Protein AF-A0A1B0AF07-F1 (afdb_monomer)

Mean predicted aligned error: 7.79 Å

Foldseek 3Di:
DEAFDPPDQAPDWDFDPPDPDPDTDTAHPPHNVVHHQPPDVDPPRGDLFDFADKDWDADPVCRQQIWIWTQGQSVLWIKIARSNVRDIDIDHDPQQWDDQVPQWDDDPNDIDGDGTGDDDDDDDDDDDD

Nearest PDB structures (foldseek):
  7asd-assembly1_AA  TM=5.692E-01  e=3.866E-05  Apis mellifera
  3q6k-assembly1_A  TM=8.266E-01  e=4.910E-03  Lutzomyia longipalpis
  5yyl-assembly1_A-2  TM=5.694E-01  e=2.653E-04  Apis mellifera
  4gn9-assembly1_A  TM=5.217E-01  e=1.055E+00  Mus musculus
  4gnc-assembly1_A  TM=5.410E-01  e=4.537E+00  Homo sapiens

Organism: Glossina pallidipes (NCBI:txid7398)

Solvent-accessible surface area (backbone atoms only — not comparable to full-atom values): 7849 Å² total; per-residue (Å²): 88,45,18,39,45,84,95,53,82,49,68,42,66,47,68,61,85,86,54,88,55,100,73,58,70,73,42,45,46,98,28,68,78,41,17,48,71,76,79,63,100,49,98,70,78,59,45,53,48,35,78,79,28,76,48,78,50,68,38,92,92,41,68,53,64,23,37,37,43,34,27,19,17,55,66,21,30,37,37,41,34,34,58,66,74,73,43,74,50,77,50,78,52,78,88,22,48,54,54,87,92,72,22,77,44,75,61,96,86,47,75,48,78,53,80,57,20,39,65,79,80,85,82,80,84,81,80,83,128

Secondary structure (DSSP, 8-state):
---SSTT-S-SSEEE-TT---SSPPEEESS-TGGGS----SSS----S--EEEEEEEEETTEEEEEEEEEEETTTTEEEEEETTTTEEEEEE-GGGSPPGGG-EEEETTEEEE----S----PPP----

Sequence (129 aa):
MVRWKSGVAASLNYLDLDSEDQSPKVTPYPGWEANTILLMPTDDTESLLKYNSTIVDSNRSEYDKTYAYLADSGTYTFIVYSFHDNRSYRIARHYFHFDPLQGDFNVGGVNFQWTDGIFGMTTRPTIAE

Radius of gyration: 17.5 Å; Cα contacts (8 Å, |Δi|>4): 228; chains: 1; bounding box: 54×34×47 Å

Structure (mmCIF, N/CA/C/O backbone):
data_AF-A0A1B0AF07-F1
#
_entry.id   AF-A0A1B0AF07-F1
#
loop_
_atom_site.group_PDB
_atom_site.id
_atom_site.type_symbol
_atom_site.label_atom_id
_atom_site.label_alt_id
_atom_site.label_comp_id
_atom_site.label_asym_id
_atom_site.label_entity_id
_atom_site.label_seq_id
_atom_site.pdbx_PDB_ins_code
_atom_site.Cartn_x
_atom_site.Cartn_y
_atom_site.Cartn_z
_atom_site.occupancy
_atom_site.B_iso_or_equiv
_atom_site.auth_seq_id
_atom_site.auth_comp_id
_atom_site.auth_asym_id
_atom_site.auth_atom_id
_atom_site.pdbx_PDB_model_num
ATOM 1 N N . MET A 1 1 ? 5.507 -6.932 5.544 1.00 57.41 1 MET A N 1
ATOM 2 C CA . MET A 1 1 ? 5.228 -5.862 4.573 1.00 57.41 1 MET A CA 1
ATOM 3 C C . MET A 1 1 ? 6.524 -5.122 4.287 1.00 57.41 1 MET A C 1
ATOM 5 O O . MET A 1 1 ? 6.834 -4.189 4.990 1.00 57.41 1 MET A O 1
ATOM 9 N N . VAL A 1 2 ? 7.321 -5.572 3.332 1.00 56.50 2 VAL A N 1
ATOM 10 C CA . VAL A 1 2 ? 8.698 -5.116 3.069 1.00 56.50 2 VAL A CA 1
ATOM 11 C C . VAL A 1 2 ? 8.784 -3.707 2.423 1.00 56.50 2 VAL A C 1
ATOM 13 O O . VAL A 1 2 ? 7.954 -3.352 1.588 1.00 56.50 2 VAL A O 1
ATOM 16 N N . ARG A 1 3 ? 9.808 -2.902 2.761 1.00 68.94 3 ARG A N 1
ATOM 17 C CA . ARG A 1 3 ? 10.064 -1.575 2.146 1.00 68.94 3 ARG A CA 1
ATOM 18 C C . ARG A 1 3 ? 10.506 -1.649 0.674 1.00 68.94 3 ARG A C 1
ATOM 20 O O . ARG A 1 3 ? 11.222 -2.574 0.334 1.00 68.94 3 ARG A O 1
ATOM 27 N N . TRP A 1 4 ? 10.157 -0.669 -0.166 1.00 60.25 4 TRP A N 1
ATOM 28 C CA . TRP A 1 4 ? 10.364 -0.683 -1.630 1.00 60.25 4 TRP A CA 1
ATOM 29 C C . TRP A 1 4 ? 11.827 -0.475 -2.067 1.00 60.25 4 TRP A C 1
ATOM 31 O O . TRP A 1 4 ? 12.340 -1.266 -2.852 1.00 60.25 4 TRP A O 1
ATOM 41 N N . LYS A 1 5 ? 12.512 0.539 -1.512 1.00 62.22 5 LYS A N 1
ATOM 42 C CA . LYS A 1 5 ? 13.873 0.955 -1.905 1.00 62.22 5 LYS A CA 1
ATOM 43 C C . LYS A 1 5 ? 14.810 1.177 -0.727 1.00 62.22 5 LYS A C 1
ATOM 45 O O . LYS A 1 5 ? 14.373 1.502 0.382 1.00 62.22 5 LYS A O 1
ATOM 50 N N . SER A 1 6 ? 16.117 1.080 -0.986 1.00 64.62 6 SER A N 1
ATOM 51 C CA . SER A 1 6 ? 17.128 1.577 -0.047 1.00 64.62 6 SER A CA 1
ATOM 52 C C . SER A 1 6 ? 16.920 3.075 0.232 1.00 64.62 6 SER A C 1
ATOM 54 O O . SER A 1 6 ? 16.457 3.818 -0.627 1.00 64.62 6 SER A O 1
ATOM 56 N N . GLY A 1 7 ? 17.203 3.520 1.458 1.00 71.50 7 GLY A N 1
ATOM 57 C CA . GLY A 1 7 ? 16.914 4.887 1.921 1.00 71.50 7 GLY A CA 1
ATOM 58 C C . GLY A 1 7 ? 15.461 5.183 2.335 1.00 71.50 7 GLY A C 1
ATOM 59 O O . GLY A 1 7 ? 15.246 6.131 3.082 1.00 71.50 7 GLY A O 1
ATOM 60 N N . VAL A 1 8 ? 14.468 4.371 1.947 1.00 77.12 8 VAL A N 1
ATOM 61 C CA . VAL A 1 8 ? 13.082 4.500 2.446 1.00 77.12 8 VAL A CA 1
ATOM 62 C C . VAL A 1 8 ? 12.928 3.680 3.731 1.00 77.12 8 VAL A C 1
ATOM 64 O O . VAL A 1 8 ? 13.355 2.528 3.765 1.00 77.12 8 VAL A O 1
ATOM 67 N N . ALA A 1 9 ? 12.350 4.250 4.794 1.00 77.38 9 ALA A N 1
ATOM 68 C CA . ALA A 1 9 ? 12.216 3.567 6.089 1.00 77.38 9 ALA A CA 1
ATOM 69 C C . ALA A 1 9 ? 11.115 2.487 6.088 1.00 77.38 9 ALA A C 1
ATOM 71 O O . ALA A 1 9 ? 11.333 1.384 6.583 1.00 77.38 9 ALA A O 1
ATOM 72 N N . ALA A 1 10 ? 9.955 2.783 5.495 1.00 80.44 10 ALA A N 1
ATOM 73 C CA . ALA A 1 10 ? 8.821 1.869 5.368 1.00 80.44 10 ALA A CA 1
ATOM 74 C C . ALA A 1 10 ? 7.933 2.271 4.183 1.00 80.44 10 ALA A C 1
ATOM 76 O O . ALA A 1 10 ? 7.784 3.462 3.903 1.00 80.44 10 ALA A O 1
ATOM 77 N N . SER A 1 11 ? 7.339 1.286 3.499 1.00 78.50 11 SER A N 1
ATOM 78 C CA . SER A 1 11 ? 6.469 1.530 2.332 1.00 78.50 11 SER A CA 1
ATOM 79 C C . SER A 1 11 ? 5.041 1.916 2.707 1.00 78.50 11 SER A C 1
ATOM 81 O O . SER A 1 11 ? 4.351 2.542 1.909 1.00 78.50 11 SER A O 1
ATOM 83 N N . LEU A 1 12 ? 4.587 1.532 3.901 1.00 82.38 12 LEU A N 1
ATOM 84 C CA . LEU A 1 12 ? 3.271 1.880 4.420 1.00 82.38 12 LEU A CA 1
ATOM 85 C C . LEU A 1 12 ? 3.416 2.398 5.846 1.00 82.38 12 LEU A C 1
ATOM 87 O O . LEU A 1 12 ? 4.039 1.753 6.690 1.00 82.38 12 LEU A O 1
ATOM 91 N N . ASN A 1 13 ? 2.835 3.565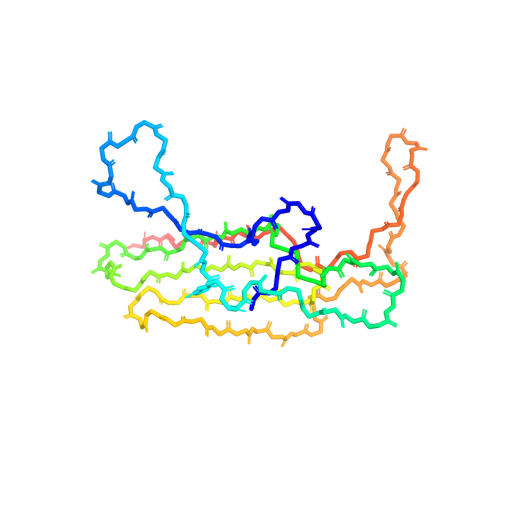 6.100 1.00 86.62 13 ASN A N 1
ATOM 92 C CA . ASN A 1 13 ? 2.915 4.254 7.377 1.00 86.62 13 ASN A CA 1
ATOM 93 C C . ASN A 1 13 ? 1.548 4.823 7.747 1.00 86.62 13 ASN A C 1
ATOM 95 O O . ASN A 1 13 ? 0.741 5.114 6.864 1.00 86.62 13 ASN A O 1
ATOM 99 N N . TYR A 1 14 ? 1.322 5.028 9.038 1.00 87.25 14 TYR A N 1
ATOM 100 C CA . TYR A 1 14 ? 0.208 5.815 9.548 1.00 87.25 14 TYR A CA 1
ATOM 101 C C . TYR A 1 14 ? 0.724 7.020 10.336 1.00 87.25 14 TYR A C 1
ATOM 103 O O . TYR A 1 14 ? 1.870 7.047 10.797 1.00 87.25 14 TYR A O 1
ATOM 111 N N . LEU A 1 15 ? -0.133 8.027 10.444 1.00 90.31 15 LEU A N 1
ATOM 112 C CA . LEU A 1 15 ? 0.083 9.225 11.243 1.00 90.31 15 LEU A CA 1
ATOM 113 C C . LEU A 1 15 ? -0.764 9.127 12.506 1.00 90.31 15 LEU A C 1
ATOM 115 O O . LEU A 1 15 ? -1.873 8.592 12.466 1.00 90.31 15 LEU A O 1
ATOM 119 N N . ASP A 1 16 ? -0.241 9.667 13.598 1.00 86.94 16 ASP A N 1
ATOM 120 C CA . ASP A 1 16 ? -1.062 9.986 14.755 1.00 86.94 16 ASP A CA 1
ATOM 121 C C . ASP A 1 16 ? -1.847 11.267 14.450 1.00 86.94 16 ASP A C 1
ATOM 123 O O . ASP A 1 16 ? -1.253 12.325 14.228 1.00 86.94 16 ASP A O 1
ATOM 127 N N . LEU A 1 17 ? -3.171 11.144 14.362 1.00 84.94 17 LEU A N 1
ATOM 128 C CA . LEU A 1 17 ? -4.056 12.259 14.029 1.00 84.94 17 LEU A CA 1
ATOM 129 C C . LEU A 1 17 ? -4.286 13.198 15.217 1.00 84.94 17 LEU A C 1
ATOM 131 O O . LEU A 1 17 ? -4.720 14.327 15.000 1.00 84.94 17 LEU A O 1
ATOM 135 N N . ASP A 1 18 ? -3.960 12.760 16.435 1.00 90.69 18 ASP A N 1
ATOM 136 C CA . ASP A 1 18 ? -4.092 13.564 17.652 1.00 90.69 18 ASP A CA 1
ATOM 137 C C . ASP A 1 18 ? -2.826 14.396 17.937 1.00 90.69 18 ASP A C 1
ATOM 139 O O . ASP A 1 18 ? -2.767 15.155 18.904 1.00 90.69 18 ASP A O 1
ATOM 143 N N . SER A 1 19 ? -1.793 14.275 17.097 1.00 89.88 19 SER A N 1
ATOM 144 C CA . SER A 1 19 ? -0.554 15.039 17.234 1.00 89.88 19 SER A CA 1
ATOM 145 C C . SER A 1 19 ? -0.766 16.524 16.921 1.00 89.88 19 SER A C 1
ATOM 147 O O . SER A 1 19 ? -1.233 16.890 15.845 1.00 89.88 19 SER A O 1
ATOM 149 N N . GLU A 1 20 ? -0.341 17.393 17.840 1.00 92.81 20 GLU A N 1
ATOM 150 C CA . GLU A 1 20 ? -0.331 18.852 17.644 1.00 92.81 20 GLU A CA 1
ATOM 151 C C . GLU A 1 20 ? 0.903 19.349 16.862 1.00 92.81 20 GLU A C 1
ATOM 153 O O . GLU A 1 20 ? 1.028 20.542 16.569 1.00 92.81 20 GLU A O 1
ATOM 158 N N . ASP A 1 21 ? 1.830 18.452 16.513 1.00 93.50 21 ASP A N 1
ATOM 159 C CA . ASP A 1 21 ? 3.040 18.814 15.785 1.00 93.50 21 ASP A CA 1
ATOM 160 C C . ASP A 1 21 ? 2.706 19.213 14.340 1.00 93.50 21 ASP A C 1
ATOM 162 O O . ASP A 1 21 ? 1.970 18.535 13.630 1.00 93.50 21 ASP A O 1
ATOM 166 N N . GLN A 1 22 ? 3.352 20.265 13.830 1.00 89.75 22 GLN A N 1
ATOM 167 C CA . GLN A 1 22 ? 3.233 20.648 12.411 1.00 89.75 22 GLN A CA 1
ATOM 168 C C . GLN A 1 22 ? 3.851 19.618 11.449 1.00 89.75 22 GLN A C 1
ATOM 170 O O . GLN A 1 22 ? 3.710 19.716 10.230 1.00 89.75 22 GLN A O 1
ATOM 175 N N . SER A 1 23 ? 4.596 18.650 11.977 1.00 89.75 23 SER A N 1
ATOM 176 C CA . SER A 1 23 ? 5.205 17.557 11.221 1.00 89.75 23 S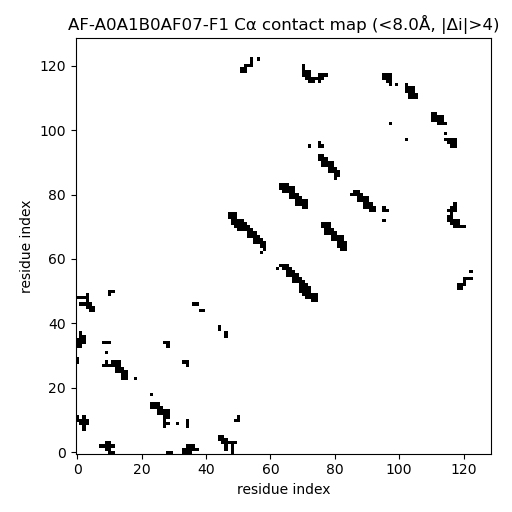ER A CA 1
ATOM 177 C C . SER A 1 23 ? 5.196 16.287 12.072 1.00 89.75 23 SER A C 1
ATOM 179 O O . SER A 1 23 ? 6.249 15.888 12.582 1.00 89.75 23 SER A O 1
ATOM 181 N N . PRO A 1 24 ? 4.014 15.668 12.262 1.00 90.25 24 PRO A N 1
ATOM 182 C CA . PRO A 1 24 ? 3.880 14.485 13.094 1.00 90.25 24 PRO A CA 1
ATOM 183 C C . PRO A 1 24 ? 4.775 13.363 12.581 1.00 90.25 24 PRO A C 1
ATOM 185 O O . PRO A 1 24 ? 4.938 13.156 11.373 1.00 90.25 24 PRO A O 1
ATOM 188 N N . LYS A 1 25 ? 5.359 12.609 13.510 1.00 90.62 25 LYS A N 1
ATOM 189 C CA . LYS A 1 25 ? 6.150 11.431 13.156 1.00 90.62 25 LYS A CA 1
ATOM 190 C C . LYS A 1 25 ? 5.238 10.385 12.516 1.00 90.62 25 LYS A C 1
ATOM 192 O O . LYS A 1 25 ? 4.175 10.066 13.039 1.00 90.62 25 LYS A O 1
ATOM 197 N N . VAL A 1 26 ? 5.691 9.815 11.404 1.00 90.50 26 VAL A N 1
ATOM 198 C CA . VAL A 1 26 ? 5.037 8.663 10.777 1.00 90.50 26 VAL A CA 1
ATOM 199 C C . VAL A 1 26 ? 5.480 7.371 11.458 1.00 90.50 26 VAL A C 1
ATOM 201 O O . VAL A 1 26 ? 6.655 7.216 11.802 1.00 90.50 26 VAL A O 1
ATOM 204 N N . THR A 1 27 ? 4.552 6.432 11.623 1.00 90.88 27 THR A N 1
ATOM 205 C CA . THR A 1 27 ? 4.830 5.109 12.192 1.00 90.88 27 THR A CA 1
ATOM 206 C C . THR A 1 27 ? 4.613 4.025 11.138 1.00 90.88 27 THR A C 1
ATOM 208 O O . THR A 1 27 ? 3.550 3.993 10.512 1.00 90.88 27 THR A O 1
ATO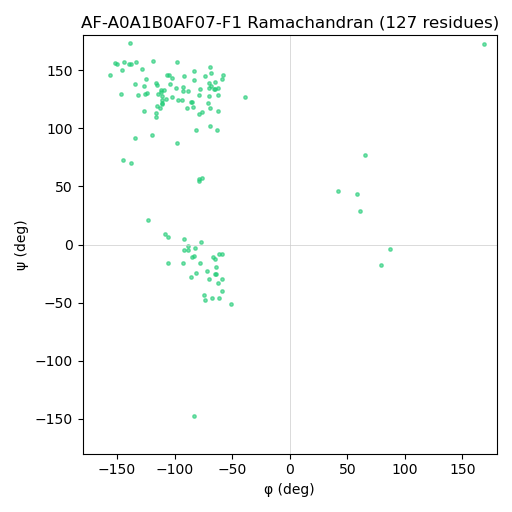M 211 N N . PRO A 1 2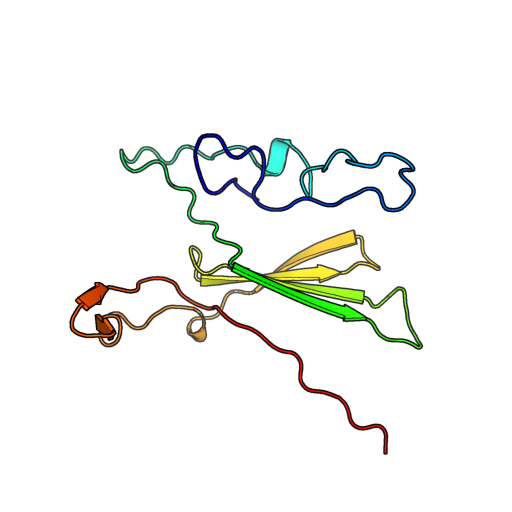8 ? 5.578 3.114 10.928 1.00 88.94 28 PRO A N 1
ATOM 212 C CA . PRO A 1 28 ? 5.421 2.019 9.980 1.00 88.94 28 PRO A CA 1
ATOM 213 C C . PRO A 1 28 ? 4.280 1.080 10.347 1.00 88.94 28 PRO A C 1
ATOM 215 O O . PRO A 1 28 ? 4.178 0.621 11.484 1.00 88.94 28 PRO A O 1
ATOM 218 N N . TYR A 1 29 ? 3.476 0.719 9.353 1.00 83.44 29 TYR A N 1
ATOM 219 C CA . TYR A 1 29 ? 2.428 -0.285 9.490 1.00 83.44 29 TYR A CA 1
ATOM 220 C C . TYR A 1 29 ? 2.864 -1.626 8.867 1.00 83.44 29 TYR A C 1
ATOM 222 O O . TYR A 1 29 ? 3.515 -1.633 7.818 1.00 83.44 29 TYR A O 1
ATOM 230 N N . PRO A 1 30 ? 2.502 -2.784 9.454 1.00 80.12 30 PRO A N 1
ATOM 231 C CA . PRO A 1 30 ? 1.915 -2.956 10.791 1.00 80.12 30 PRO A CA 1
ATOM 232 C C . PRO A 1 30 ? 2.946 -2.830 11.928 1.00 80.12 30 PRO A C 1
ATOM 234 O O . PRO A 1 30 ? 2.615 -3.017 13.091 1.00 80.12 30 PRO A O 1
ATOM 237 N N . GLY A 1 31 ? 4.206 -2.552 11.594 1.00 85.25 31 GLY A N 1
ATOM 238 C CA . GLY A 1 31 ? 5.289 -2.338 12.545 1.00 85.25 31 GLY A CA 1
ATOM 239 C C . GLY A 1 31 ? 6.645 -2.326 11.844 1.00 85.25 31 GLY A C 1
ATOM 240 O O . GLY A 1 31 ? 6.749 -2.633 10.651 1.00 85.25 31 GLY A O 1
ATOM 241 N N . TRP A 1 32 ? 7.698 -1.993 12.589 1.00 82.25 32 TRP A N 1
ATOM 242 C CA . TRP A 1 32 ? 9.067 -1.912 12.066 1.00 82.25 32 TRP A CA 1
ATOM 243 C C . TRP A 1 32 ? 9.577 -3.250 11.521 1.00 82.25 32 TRP A C 1
ATOM 245 O O . TRP A 1 32 ? 10.082 -3.301 10.403 1.00 82.25 32 TRP A O 1
ATOM 255 N N . GLU A 1 33 ? 9.372 -4.343 12.261 1.00 79.12 33 GLU A N 1
ATOM 256 C CA . GLU A 1 33 ? 9.848 -5.683 11.880 1.00 79.12 33 GLU A CA 1
ATOM 257 C C . GLU A 1 33 ? 9.292 -6.128 10.527 1.00 79.12 33 GLU A C 1
ATOM 259 O O . GLU A 1 33 ? 10.016 -6.660 9.683 1.00 79.12 33 GLU A O 1
ATOM 264 N N . ALA A 1 34 ? 8.014 -5.825 10.286 1.00 71.94 34 ALA A N 1
ATOM 265 C CA . ALA A 1 34 ? 7.335 -6.168 9.051 1.00 71.94 34 ALA A CA 1
ATOM 266 C C . ALA A 1 34 ? 7.929 -5.449 7.832 1.00 71.94 34 ALA A C 1
ATOM 268 O O . ALA A 1 34 ? 7.791 -5.998 6.739 1.00 71.94 34 ALA A O 1
ATOM 269 N N . ASN A 1 35 ? 8.566 -4.284 8.021 1.00 72.06 35 ASN A N 1
ATOM 270 C CA . ASN A 1 35 ? 9.148 -3.417 6.987 1.00 72.06 35 ASN A CA 1
ATOM 271 C C . ASN A 1 35 ? 10.628 -3.692 6.685 1.00 72.06 35 ASN A C 1
ATOM 273 O O . ASN A 1 35 ? 11.224 -3.023 5.838 1.00 72.06 35 ASN A O 1
ATOM 277 N N . THR A 1 36 ? 11.207 -4.723 7.296 1.00 65.62 36 THR A N 1
ATOM 278 C CA . THR A 1 36 ? 12.577 -5.163 7.010 1.00 65.62 36 THR A CA 1
ATOM 279 C C . THR A 1 36 ? 12.697 -5.709 5.584 1.00 65.62 36 THR A C 1
ATOM 281 O O . THR A 1 36 ? 11.863 -6.510 5.159 1.00 65.62 36 THR A O 1
ATOM 284 N N . ILE A 1 37 ? 13.742 -5.305 4.843 1.00 59.38 37 ILE A N 1
ATOM 285 C CA . ILE A 1 37 ? 14.082 -5.934 3.555 1.00 59.38 37 ILE A CA 1
ATOM 286 C C . ILE A 1 37 ? 14.425 -7.392 3.805 1.00 59.38 37 ILE A C 1
ATOM 288 O O . ILE A 1 37 ? 15.441 -7.697 4.426 1.00 59.38 37 ILE A O 1
ATOM 292 N N . LEU A 1 38 ? 13.597 -8.288 3.274 1.00 56.00 38 LEU A N 1
ATOM 293 C CA . LEU A 1 38 ? 14.057 -9.631 2.969 1.00 56.00 38 LEU A CA 1
ATOM 294 C C . LEU A 1 38 ? 15.028 -9.479 1.802 1.00 56.00 38 LEU A C 1
ATOM 296 O O . LEU A 1 38 ? 14.605 -9.226 0.676 1.00 56.00 38 LEU A O 1
ATOM 300 N N . LEU A 1 39 ? 16.327 -9.539 2.094 1.00 52.25 39 LEU A N 1
ATOM 301 C CA . LEU A 1 39 ? 17.360 -9.581 1.068 1.00 52.25 39 LEU A CA 1
ATOM 302 C C . LEU A 1 39 ? 17.133 -10.875 0.285 1.00 52.25 39 LEU A C 1
ATOM 304 O O . LEU A 1 39 ? 17.498 -11.954 0.750 1.00 52.25 39 LEU A O 1
ATOM 308 N N . MET A 1 40 ? 16.479 -10.790 -0.873 1.00 48.44 40 MET A N 1
ATOM 309 C CA . MET A 1 40 ? 16.620 -11.864 -1.844 1.00 48.44 40 MET A CA 1
ATOM 310 C C . MET A 1 40 ? 18.065 -11.815 -2.355 1.00 48.44 40 MET A C 1
ATOM 312 O O . MET A 1 40 ? 18.583 -10.720 -2.583 1.00 48.44 40 MET A O 1
ATOM 316 N N . PRO A 1 41 ? 18.750 -12.963 -2.482 1.00 50.31 41 PRO A N 1
ATOM 317 C CA . PRO A 1 41 ? 20.150 -13.031 -2.889 1.00 50.31 41 PRO A CA 1
ATOM 318 C C . PRO A 1 41 ? 20.271 -12.866 -4.410 1.00 50.31 41 PRO A C 1
ATOM 320 O O . PRO A 1 41 ? 20.813 -13.722 -5.104 1.00 50.31 41 PRO A O 1
ATOM 323 N N . THR A 1 42 ? 19.713 -11.785 -4.939 1.00 48.81 42 THR A N 1
ATOM 324 C CA . THR A 1 42 ? 19.863 -11.363 -6.328 1.00 48.81 42 THR A CA 1
ATOM 325 C C . THR A 1 42 ? 20.332 -9.918 -6.313 1.00 48.81 42 THR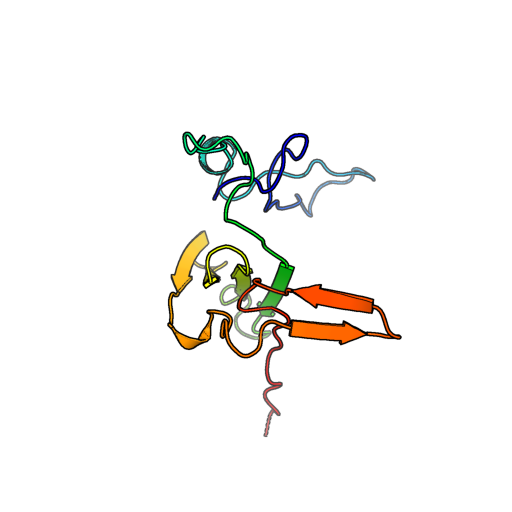 A C 1
ATOM 327 O O . THR A 1 42 ? 19.836 -9.118 -5.525 1.00 48.81 42 THR A O 1
ATOM 330 N N . ASP A 1 43 ? 21.305 -9.614 -7.167 1.00 51.97 43 ASP A N 1
ATOM 331 C CA . ASP A 1 43 ? 22.061 -8.352 -7.239 1.00 51.97 43 ASP A CA 1
ATOM 332 C C . ASP A 1 43 ? 21.178 -7.102 -7.492 1.00 51.97 43 ASP A C 1
ATOM 334 O O . ASP A 1 43 ? 21.628 -5.969 -7.352 1.00 51.97 43 ASP A O 1
ATOM 338 N N . ASP A 1 44 ? 19.888 -7.305 -7.782 1.00 50.62 44 ASP A N 1
ATOM 339 C CA . ASP A 1 44 ? 18.863 -6.273 -7.929 1.00 50.62 44 ASP A CA 1
ATOM 340 C C . ASP A 1 44 ? 18.048 -6.129 -6.628 1.00 50.62 44 ASP A C 1
ATOM 342 O O . ASP A 1 44 ? 17.019 -6.774 -6.412 1.00 50.62 44 ASP A O 1
ATOM 346 N N . THR A 1 45 ? 18.533 -5.285 -5.717 1.00 53.06 45 THR A N 1
ATOM 347 C CA . THR A 1 45 ? 17.976 -5.057 -4.372 1.00 53.06 45 THR A CA 1
ATOM 348 C C . THR A 1 45 ? 16.703 -4.197 -4.361 1.00 53.06 45 THR A C 1
ATOM 350 O O . THR A 1 45 ? 16.652 -3.163 -3.692 1.00 53.06 45 THR A O 1
ATOM 353 N N . GLU A 1 46 ? 15.661 -4.599 -5.080 1.00 56.34 46 GLU A N 1
ATOM 354 C CA . GLU A 1 46 ? 14.342 -3.962 -5.010 1.00 56.34 46 GLU A CA 1
ATOM 355 C C . GLU A 1 46 ? 13.351 -4.929 -4.357 1.00 56.34 46 GLU A C 1
ATOM 357 O O . GLU A 1 46 ? 13.218 -6.089 -4.750 1.00 56.34 46 GLU A O 1
ATOM 362 N N . SER A 1 47 ? 12.643 -4.467 -3.328 1.00 59.50 47 SER A N 1
ATOM 363 C CA . SER A 1 47 ? 11.525 -5.242 -2.792 1.00 59.50 47 SER A CA 1
ATOM 364 C C . SER A 1 47 ? 10.433 -5.340 -3.842 1.00 59.50 47 SER A C 1
ATOM 366 O O . SER A 1 47 ? 10.090 -4.353 -4.494 1.00 59.50 47 SER A O 1
ATOM 368 N N . LEU A 1 48 ? 9.824 -6.519 -3.948 1.00 64.50 48 LEU A N 1
ATOM 369 C CA . LEU A 1 48 ? 8.707 -6.740 -4.860 1.00 64.50 48 LEU A CA 1
ATOM 370 C C . LEU A 1 48 ? 7.464 -5.918 -4.490 1.00 64.50 48 LEU A C 1
ATOM 372 O O . LEU A 1 48 ? 6.538 -5.854 -5.279 1.00 64.50 48 LEU A O 1
ATOM 376 N N . LEU A 1 49 ? 7.394 -5.307 -3.308 1.00 73.88 49 LEU A N 1
ATOM 377 C CA . LEU A 1 49 ? 6.194 -4.600 -2.864 1.00 73.88 49 LEU A CA 1
ATOM 378 C C . LEU A 1 49 ? 6.170 -3.156 -3.380 1.00 73.88 49 LEU A C 1
ATOM 380 O O . LEU A 1 49 ? 7.067 -2.367 -3.068 1.00 73.88 49 LEU A O 1
ATOM 384 N N . LYS A 1 50 ? 5.108 -2.799 -4.112 1.00 79.75 50 LYS A N 1
ATOM 385 C CA . LYS A 1 50 ? 4.906 -1.466 -4.704 1.00 79.75 50 LYS A CA 1
ATOM 386 C C . LYS A 1 50 ? 3.473 -0.969 -4.465 1.00 79.75 50 LYS A C 1
ATOM 388 O O . LYS A 1 50 ? 2.584 -1.226 -5.273 1.00 79.75 50 LYS A O 1
ATOM 393 N N . TYR A 1 51 ? 3.247 -0.237 -3.369 1.00 80.75 51 TYR A N 1
ATOM 394 C CA . TYR A 1 51 ? 1.936 0.367 -3.076 1.00 80.75 51 TYR A CA 1
ATOM 395 C C . TYR A 1 51 ? 1.756 1.666 -3.844 1.00 80.75 51 TYR A C 1
ATOM 397 O O . TYR A 1 51 ? 2.267 2.710 -3.447 1.00 80.75 51 TYR A O 1
ATOM 405 N N . ASN A 1 52 ? 1.048 1.591 -4.962 1.00 79.12 52 ASN A N 1
ATOM 406 C CA . ASN A 1 52 ? 0.879 2.712 -5.885 1.00 79.12 52 ASN A CA 1
ATOM 407 C C . ASN A 1 52 ? -0.515 3.356 -5.815 1.00 79.12 52 ASN A C 1
ATOM 409 O O . ASN A 1 52 ? -0.702 4.464 -6.313 1.00 79.12 52 ASN A O 1
ATOM 413 N N . SER A 1 53 ? -1.495 2.682 -5.209 1.00 85.88 53 SER A N 1
ATOM 414 C CA . SER A 1 53 ? -2.868 3.164 -5.091 1.00 85.88 53 SER A CA 1
ATOM 415 C C . SER A 1 53 ? -3.480 2.693 -3.777 1.00 85.88 53 SER A C 1
ATOM 417 O O . SER A 1 53 ? -3.447 1.502 -3.467 1.00 85.88 53 SER A O 1
ATOM 419 N N . THR A 1 54 ? -4.055 3.638 -3.033 1.00 89.94 54 THR A N 1
ATOM 420 C CA . THR A 1 54 ? -4.803 3.382 -1.800 1.00 89.94 54 THR A CA 1
ATOM 421 C C . THR A 1 54 ? -6.185 4.002 -1.926 1.00 89.94 54 THR A C 1
ATOM 423 O O . THR A 1 54 ? -6.301 5.187 -2.238 1.00 89.94 54 THR A O 1
ATOM 426 N N . ILE A 1 55 ? -7.223 3.222 -1.640 1.00 92.56 55 ILE A N 1
ATOM 427 C CA . ILE A 1 55 ? -8.583 3.729 -1.442 1.00 92.56 55 ILE A CA 1
ATOM 428 C C . ILE A 1 55 ? -8.986 3.468 -0.006 1.00 92.56 55 ILE A C 1
ATOM 430 O O . ILE A 1 55 ? -8.765 2.370 0.498 1.00 92.56 55 ILE A O 1
ATOM 434 N N . VAL A 1 56 ? -9.623 4.450 0.619 1.00 91.62 56 VAL A N 1
ATOM 435 C CA . VAL A 1 56 ? -10.313 4.272 1.894 1.00 91.62 56 VAL A CA 1
ATOM 436 C C . VAL A 1 56 ? -11.809 4.320 1.626 1.00 91.62 56 VAL A C 1
ATOM 438 O O . VAL A 1 56 ? -12.302 5.267 1.016 1.00 91.62 56 VAL A O 1
ATOM 441 N N . ASP A 1 57 ? -12.507 3.282 2.060 1.00 89.69 57 ASP A N 1
ATOM 442 C CA . ASP A 1 57 ? -13.957 3.167 2.020 1.00 89.69 57 ASP A CA 1
ATOM 443 C C . ASP A 1 57 ? -14.474 3.174 3.456 1.00 89.69 57 ASP A C 1
ATOM 445 O O . ASP A 1 57 ? -14.117 2.302 4.251 1.00 89.69 57 ASP A O 1
ATOM 449 N N . SER A 1 58 ? -15.267 4.182 3.803 1.00 87.81 58 SER A N 1
ATOM 450 C CA . SER A 1 58 ? -15.856 4.326 5.128 1.00 87.81 58 SER A CA 1
ATOM 451 C C . SER A 1 58 ? -17.368 4.429 5.018 1.00 87.81 58 SER A C 1
ATOM 453 O O . SER A 1 58 ? -17.918 5.229 4.257 1.00 87.81 58 SER A O 1
ATOM 455 N N . ASN A 1 59 ? -18.061 3.617 5.811 1.00 81.00 59 ASN A N 1
ATOM 456 C CA . ASN A 1 59 ? -19.506 3.689 5.898 1.00 81.00 59 ASN A CA 1
ATOM 457 C C . ASN A 1 59 ? -19.911 4.762 6.920 1.00 81.00 59 ASN A C 1
ATOM 459 O O . ASN A 1 59 ? -19.565 4.689 8.097 1.00 81.00 59 ASN A O 1
ATOM 463 N N . ARG A 1 60 ? -20.695 5.752 6.481 1.00 74.00 60 ARG A N 1
ATOM 464 C CA . ARG A 1 60 ? -21.158 6.858 7.332 1.00 74.00 60 ARG A CA 1
ATOM 465 C C . ARG A 1 60 ? -22.076 6.412 8.477 1.00 74.00 60 ARG A C 1
ATOM 467 O O . ARG A 1 60 ? -22.159 7.123 9.471 1.00 74.00 60 ARG A O 1
ATOM 474 N N . SER A 1 61 ? -22.779 5.286 8.350 1.00 81.12 61 SER A N 1
ATOM 475 C CA . SER A 1 61 ? -23.611 4.738 9.433 1.00 81.12 61 SER A CA 1
ATOM 476 C C . SER A 1 61 ? -22.876 3.725 10.313 1.00 81.12 61 SER A C 1
ATOM 478 O O . SER A 1 61 ? -23.352 3.417 11.399 1.00 81.12 61 SER A O 1
ATOM 480 N N . GLU A 1 62 ? -21.735 3.209 9.854 1.00 81.56 62 GLU A N 1
ATOM 481 C CA . GLU A 1 62 ? -20.964 2.143 10.504 1.00 81.56 62 GLU A CA 1
ATOM 482 C C . GLU A 1 62 ? -19.472 2.498 10.427 1.00 81.56 62 GLU A C 1
ATOM 484 O O . GLU A 1 62 ? -18.713 1.917 9.655 1.00 81.56 62 GLU A O 1
ATOM 489 N N . TYR A 1 63 ? -19.069 3.528 11.179 1.00 76.94 63 TYR A N 1
ATOM 490 C CA . TYR A 1 63 ? -17.727 4.123 11.101 1.00 76.94 63 TYR A CA 1
ATOM 491 C C . TYR A 1 63 ? -16.589 3.136 11.393 1.00 76.94 63 TYR A C 1
ATOM 493 O O . TYR A 1 63 ? -15.483 3.279 10.868 1.00 76.94 63 TYR A O 1
ATOM 501 N N . ASP A 1 64 ? -16.854 2.129 12.220 1.00 81.81 64 ASP A N 1
ATOM 502 C CA . ASP A 1 64 ? -15.920 1.051 12.522 1.00 81.81 64 ASP A CA 1
ATOM 503 C C . ASP A 1 64 ? -15.711 0.114 11.319 1.00 81.81 64 ASP A C 1
ATOM 505 O O . ASP A 1 64 ? -14.595 -0.364 11.106 1.00 81.81 64 ASP A O 1
ATOM 509 N N . LYS A 1 65 ? -16.711 -0.045 10.441 1.00 87.19 65 LYS A N 1
ATOM 510 C CA . LYS A 1 65 ? -16.608 -0.736 9.140 1.00 87.19 65 LYS A CA 1
ATOM 511 C C . LYS A 1 65 ? -15.953 0.136 8.069 1.00 87.19 65 LYS A C 1
ATOM 513 O O . LYS A 1 65 ? -16.496 0.362 6.988 1.00 87.19 65 LYS A O 1
ATOM 518 N N . THR A 1 66 ? -14.750 0.597 8.378 1.00 90.69 66 THR A N 1
ATOM 519 C CA . THR A 1 66 ? -13.866 1.273 7.432 1.00 90.69 66 THR A CA 1
ATOM 520 C C . THR A 1 66 ? -12.829 0.289 6.901 1.00 90.69 66 THR A C 1
ATOM 522 O O . THR A 1 66 ? -12.217 -0.467 7.663 1.00 90.69 66 THR A O 1
ATOM 525 N N . TYR A 1 67 ? -12.610 0.312 5.590 1.00 91.62 67 TYR A N 1
ATOM 526 C CA . TYR A 1 67 ? -11.634 -0.525 4.909 1.00 91.62 67 TYR A CA 1
ATOM 527 C C . TYR A 1 67 ? -10.664 0.327 4.102 1.00 91.62 67 TYR A C 1
ATOM 529 O O . TYR A 1 67 ? -11.055 1.309 3.475 1.00 91.62 67 TYR A O 1
ATOM 537 N N . ALA A 1 68 ? -9.396 -0.074 4.077 1.00 91.69 68 ALA A N 1
ATOM 538 C CA . ALA A 1 68 ? -8.434 0.445 3.117 1.00 91.69 68 ALA A CA 1
ATOM 539 C C . ALA A 1 68 ? -8.027 -0.657 2.136 1.00 91.69 68 ALA A C 1
ATOM 541 O O . ALA A 1 68 ? -7.695 -1.771 2.540 1.00 91.69 68 ALA A O 1
ATOM 542 N N . TYR A 1 69 ? -8.035 -0.332 0.849 1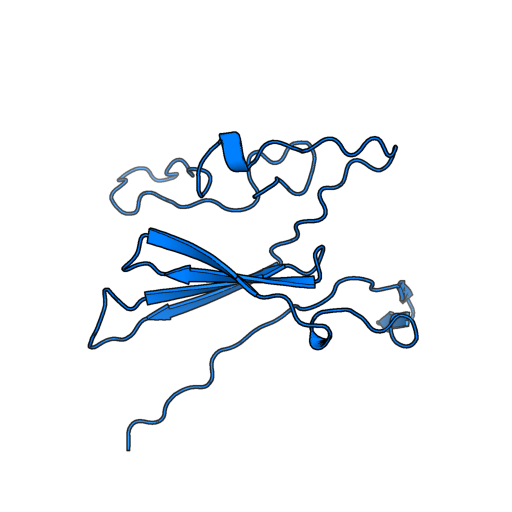.00 91.94 69 TYR A N 1
ATOM 543 C CA . TYR A 1 69 ? -7.627 -1.209 -0.241 1.00 91.94 69 TYR A CA 1
ATOM 544 C C . TYR A 1 69 ? -6.328 -0.673 -0.826 1.00 91.94 69 TYR A C 1
ATOM 546 O O . TYR A 1 69 ? -6.291 0.468 -1.282 1.00 91.94 69 TYR A O 1
ATOM 554 N N . LEU A 1 70 ? -5.275 -1.484 -0.808 1.00 91.31 70 LEU A N 1
ATOM 555 C CA . LEU A 1 70 ? -3.950 -1.110 -1.289 1.00 91.31 70 LEU A CA 1
ATOM 556 C C . LEU A 1 70 ? -3.575 -1.989 -2.477 1.00 91.31 70 LEU A C 1
ATOM 558 O O . LEU A 1 70 ? -3.378 -3.194 -2.305 1.00 91.31 70 LEU A O 1
ATOM 562 N N . ALA A 1 71 ? -3.461 -1.398 -3.663 1.00 91.25 71 ALA A N 1
ATOM 563 C CA . ALA A 1 71 ? -2.913 -2.080 -4.830 1.00 91.25 71 ALA A CA 1
ATOM 564 C C . ALA A 1 71 ? -1.410 -2.300 -4.645 1.00 91.25 71 ALA A C 1
ATOM 566 O O . ALA A 1 71 ? -0.693 -1.383 -4.245 1.00 91.25 71 ALA A O 1
ATOM 567 N N . ASP A 1 72 ? -0.939 -3.504 -4.952 1.00 88.81 72 ASP A N 1
ATOM 568 C CA . ASP A 1 72 ? 0.473 -3.862 -4.951 1.00 88.81 72 ASP A CA 1
ATOM 569 C C . ASP A 1 72 ? 0.884 -4.314 -6.353 1.00 88.81 72 ASP A C 1
ATOM 571 O O . ASP A 1 72 ? 0.718 -5.485 -6.724 1.00 88.81 72 ASP A O 1
ATOM 575 N N . SER A 1 73 ? 1.403 -3.371 -7.143 1.00 87.69 73 SER A N 1
ATOM 576 C CA . SER A 1 73 ? 1.740 -3.628 -8.546 1.00 87.69 73 SER A CA 1
ATOM 577 C C . SER A 1 73 ? 2.964 -4.508 -8.721 1.00 87.69 73 SER A C 1
ATOM 579 O O . SER A 1 73 ? 3.102 -5.138 -9.767 1.00 87.69 73 SER A O 1
ATOM 581 N N . GLY A 1 74 ? 3.852 -4.568 -7.729 1.00 82.06 74 GLY A N 1
ATOM 582 C CA . GLY A 1 74 ? 5.082 -5.340 -7.844 1.00 82.06 74 GLY A CA 1
ATOM 583 C C . GLY A 1 74 ? 4.902 -6.807 -7.458 1.00 82.06 74 GLY A C 1
ATOM 584 O O . GLY A 1 74 ? 5.586 -7.665 -8.011 1.00 82.06 74 GLY A O 1
ATOM 585 N N . THR A 1 75 ? 3.947 -7.126 -6.574 1.00 83.75 75 THR A N 1
ATOM 586 C CA . THR A 1 75 ? 3.601 -8.525 -6.269 1.00 83.75 75 THR A CA 1
ATOM 587 C C . THR A 1 75 ? 2.282 -9.009 -6.860 1.00 83.75 75 THR A C 1
ATOM 589 O O . THR A 1 75 ? 1.862 -10.126 -6.551 1.00 83.75 75 THR A O 1
ATOM 592 N N . TYR A 1 76 ? 1.628 -8.194 -7.688 1.00 89.88 76 TYR A N 1
ATOM 593 C CA . TYR A 1 76 ? 0.404 -8.554 -8.410 1.00 89.88 76 TYR A CA 1
ATOM 594 C C . TYR A 1 76 ? -0.742 -8.960 -7.474 1.00 89.88 76 TYR A C 1
ATOM 596 O O . TYR A 1 76 ? -1.443 -9.954 -7.680 1.00 89.88 76 TYR A O 1
ATOM 604 N N . THR A 1 77 ? -0.922 -8.199 -6.395 1.00 88.31 77 THR A N 1
ATOM 605 C CA . THR A 1 77 ? -1.981 -8.439 -5.403 1.00 88.31 77 THR A CA 1
ATOM 606 C C . THR A 1 77 ? -2.615 -7.139 -4.949 1.00 88.31 77 THR A C 1
ATOM 608 O O . THR A 1 77 ? -2.141 -6.061 -5.286 1.00 88.31 77 THR A O 1
ATOM 611 N N . PHE A 1 78 ? -3.676 -7.226 -4.153 1.00 89.38 78 PHE A N 1
ATOM 612 C CA . PHE A 1 78 ? -4.063 -6.100 -3.313 1.00 89.38 78 PHE A CA 1
ATOM 613 C C . PHE A 1 78 ? -4.243 -6.549 -1.868 1.00 89.38 78 PHE A C 1
ATOM 615 O O . PHE A 1 78 ? -4.550 -7.712 -1.583 1.00 89.38 78 PHE A O 1
ATOM 622 N N . ILE A 1 79 ? -4.009 -5.624 -0.950 1.00 89.81 79 ILE A N 1
ATOM 623 C CA . ILE A 1 79 ? -4.192 -5.816 0.484 1.00 89.81 79 ILE A CA 1
ATOM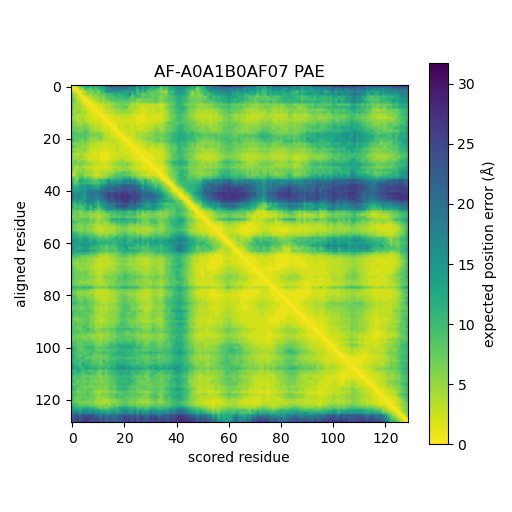 624 C C . ILE A 1 79 ? -5.469 -5.104 0.895 1.00 89.81 79 ILE A C 1
ATOM 626 O O . ILE A 1 79 ? -5.738 -3.990 0.451 1.00 89.81 79 ILE A O 1
ATOM 630 N N . VAL A 1 80 ? -6.242 -5.755 1.753 1.00 92.19 80 VAL A N 1
ATOM 631 C CA . VAL A 1 80 ? -7.376 -5.146 2.437 1.00 92.19 80 VAL A CA 1
ATOM 632 C C . VAL A 1 80 ? -7.022 -5.019 3.900 1.00 92.19 80 VAL A C 1
ATOM 634 O O . VAL A 1 80 ? -6.696 -6.014 4.547 1.00 92.19 80 VAL A O 1
ATOM 637 N N . TYR A 1 81 ? -7.101 -3.803 4.409 1.00 90.88 81 TYR A N 1
ATOM 638 C CA . TYR A 1 81 ? -7.040 -3.499 5.825 1.00 90.88 81 TYR A CA 1
ATOM 639 C C . TYR A 1 81 ? -8.454 -3.230 6.335 1.00 90.88 81 TYR A C 1
ATOM 641 O O . TYR A 1 81 ? -9.164 -2.407 5.763 1.00 90.88 81 TYR A O 1
ATOM 649 N N . SER A 1 82 ? -8.859 -3.924 7.396 1.00 91.44 82 SER A N 1
ATOM 650 C CA . SER A 1 82 ? -10.068 -3.620 8.159 1.00 91.44 82 SER A CA 1
ATOM 651 C C . SER A 1 82 ? -9.697 -2.792 9.381 1.00 91.44 82 SER A C 1
ATOM 653 O O . SER A 1 82 ? -8.882 -3.231 10.197 1.00 91.44 82 SER A O 1
ATOM 655 N N . PHE A 1 83 ? -10.323 -1.623 9.513 1.00 88.50 83 PHE A N 1
ATOM 656 C CA . PHE A 1 83 ? -10.168 -0.770 10.685 1.00 88.50 83 PHE A CA 1
ATOM 657 C C . PHE A 1 83 ? -10.790 -1.411 11.932 1.00 88.50 83 PHE A C 1
ATOM 659 O O . PHE A 1 83 ? -10.117 -1.483 12.956 1.00 88.50 83 PHE A O 1
ATOM 666 N N . HIS A 1 84 ? -12.011 -1.953 11.820 1.00 89.69 84 HIS A N 1
ATOM 667 C CA . HIS A 1 84 ? -12.707 -2.662 12.904 1.00 89.69 84 HIS A CA 1
ATOM 668 C C . HIS A 1 84 ? -11.836 -3.750 13.546 1.00 89.69 84 HIS A C 1
ATOM 670 O O . HIS A 1 84 ? -11.669 -3.789 14.762 1.00 89.69 84 HIS A O 1
ATOM 676 N N . ASP A 1 85 ? -11.252 -4.625 12.722 1.00 90.50 85 ASP A N 1
ATOM 677 C CA . ASP A 1 85 ? -10.495 -5.782 13.211 1.00 90.50 85 ASP A CA 1
ATOM 678 C C . ASP A 1 85 ? -9.010 -5.472 13.459 1.00 90.50 85 ASP A C 1
ATOM 680 O O . ASP A 1 85 ? -8.266 -6.358 13.887 1.00 90.50 85 ASP A O 1
ATOM 684 N N . ASN A 1 86 ? -8.553 -4.256 13.126 1.00 86.25 86 ASN A N 1
ATOM 685 C CA . ASN A 1 86 ? -7.139 -3.883 13.019 1.00 86.25 86 ASN A CA 1
ATOM 686 C C . ASN A 1 86 ? -6.303 -4.977 12.326 1.00 86.25 86 ASN A C 1
ATOM 688 O O . ASN A 1 86 ? -5.243 -5.408 12.794 1.00 86.25 86 ASN A O 1
ATOM 692 N N . ARG A 1 87 ? -6.820 -5.489 11.207 1.00 86.75 87 ARG A N 1
ATOM 693 C CA . ARG A 1 87 ? -6.246 -6.649 10.524 1.00 86.75 87 ARG A CA 1
ATOM 694 C C . ARG A 1 87 ? -6.154 -6.412 9.034 1.00 86.75 87 ARG A C 1
ATOM 696 O O . ARG A 1 87 ? -7.087 -5.929 8.401 1.00 86.75 87 ARG A O 1
ATOM 703 N N . SER A 1 88 ? -5.029 -6.838 8.475 1.00 88.50 88 SER A N 1
ATOM 704 C CA . SER A 1 88 ? -4.809 -6.869 7.035 1.00 88.50 88 SER A CA 1
ATOM 705 C C . SER A 1 88 ? -4.849 -8.294 6.491 1.00 88.50 88 SER A C 1
ATOM 707 O O . SER A 1 88 ? -4.393 -9.238 7.144 1.00 88.50 88 SER A O 1
ATOM 709 N N . TYR A 1 89 ? -5.348 -8.452 5.271 1.00 88.75 89 TYR A N 1
ATOM 710 C CA . TYR A 1 89 ? -5.262 -9.690 4.502 1.00 88.75 89 TYR A CA 1
ATOM 711 C C . TYR A 1 89 ? -4.966 -9.394 3.033 1.00 88.75 89 TYR A C 1
ATOM 713 O O . TYR A 1 89 ? -5.230 -8.306 2.528 1.00 88.75 89 TYR A O 1
ATOM 721 N N . ARG A 1 90 ? -4.372 -10.368 2.345 1.00 88.94 90 ARG A N 1
ATOM 722 C CA . ARG A 1 90 ? -3.908 -10.228 0.964 1.00 88.94 90 ARG A CA 1
ATOM 723 C C . ARG A 1 90 ? -4.795 -11.035 0.031 1.00 88.94 90 ARG A C 1
ATOM 725 O O . ARG A 1 90 ? -5.062 -12.207 0.294 1.00 88.94 90 ARG A O 1
ATOM 732 N N . ILE A 1 91 ? -5.208 -10.425 -1.073 1.00 91.44 91 ILE A N 1
ATOM 733 C CA . ILE A 1 91 ? -5.973 -11.080 -2.128 1.00 91.44 91 ILE A CA 1
ATOM 734 C C . ILE A 1 91 ? -5.085 -11.206 -3.363 1.00 91.44 91 ILE A C 1
ATOM 736 O O . ILE A 1 91 ? -4.603 -10.219 -3.917 1.00 91.44 91 ILE A O 1
ATOM 740 N N . ALA A 1 92 ? -4.902 -12.448 -3.806 1.00 90.75 92 ALA A N 1
ATOM 741 C CA . ALA A 1 92 ? -4.188 -12.786 -5.029 1.00 90.75 92 ALA A CA 1
ATOM 742 C C . ALA A 1 92 ? -5.154 -13.354 -6.074 1.00 90.75 92 ALA A C 1
ATOM 744 O O . ALA A 1 92 ? -5.962 -14.243 -5.774 1.00 90.75 92 ALA A O 1
ATOM 745 N N . ARG A 1 93 ? -5.079 -12.830 -7.301 1.00 90.00 93 ARG A N 1
ATOM 746 C CA . ARG A 1 93 ? -5.818 -13.296 -8.482 1.00 90.00 93 ARG A CA 1
ATOM 747 C C . ARG A 1 93 ? -4.944 -13.117 -9.721 1.00 90.00 93 ARG A C 1
ATOM 749 O O . ARG A 1 93 ? -4.140 -12.192 -9.785 1.00 90.00 93 ARG A O 1
ATOM 756 N N . HIS A 1 94 ? -5.130 -13.974 -10.721 1.00 89.19 94 HIS A N 1
ATOM 757 C CA . HIS A 1 94 ? -4.377 -13.902 -11.978 1.00 89.19 94 HIS A CA 1
ATOM 758 C C . HIS A 1 94 ? -4.621 -12.592 -12.7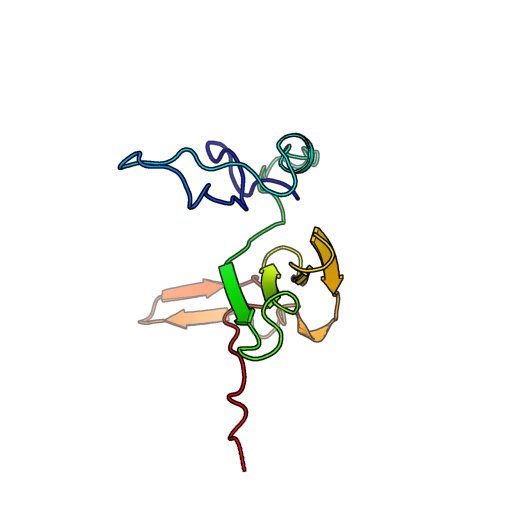34 1.00 89.19 94 HIS A C 1
ATOM 760 O O . HIS A 1 94 ? -3.681 -12.045 -13.290 1.00 89.19 94 HIS A O 1
ATOM 766 N N . TYR A 1 95 ? -5.829 -12.026 -12.653 1.00 88.81 95 TYR A N 1
ATOM 767 C CA . TYR A 1 95 ? -6.185 -10.742 -13.278 1.00 88.81 95 TYR A CA 1
ATOM 768 C C . TYR A 1 95 ? -5.391 -9.525 -12.779 1.00 88.81 95 TYR A C 1
ATOM 770 O O . TYR A 1 95 ? -5.541 -8.440 -13.326 1.00 88.81 95 TYR A O 1
ATOM 778 N N . PHE A 1 96 ? -4.584 -9.670 -11.727 1.00 91.69 96 PHE A N 1
ATOM 779 C CA . PHE A 1 96 ? -3.749 -8.584 -11.210 1.00 91.69 96 PHE A CA 1
ATOM 780 C C . PHE A 1 96 ? -2.346 -8.560 -11.817 1.00 91.69 96 PHE A C 1
ATOM 782 O O . PHE A 1 96 ? -1.585 -7.646 -11.510 1.00 91.69 96 PHE A O 1
ATOM 789 N N . HIS A 1 97 ? -1.997 -9.547 -12.644 1.00 90.50 97 HIS A N 1
ATOM 790 C CA . HIS A 1 97 ? -0.729 -9.585 -13.365 1.00 90.50 97 HIS A CA 1
ATOM 791 C C . HIS A 1 97 ? -0.829 -8.749 -14.641 1.00 90.50 97 HIS A C 1
ATOM 793 O O . HIS A 1 97 ? -1.894 -8.662 -15.252 1.00 90.50 97 HIS A O 1
ATOM 799 N N . PHE A 1 98 ? 0.294 -8.168 -15.053 1.00 88.81 98 PHE A N 1
ATOM 800 C CA . PHE A 1 98 ? 0.413 -7.619 -16.399 1.00 88.81 98 PHE A CA 1
ATOM 801 C C . PHE A 1 98 ? 0.421 -8.756 -17.435 1.00 88.81 98 PHE A C 1
ATOM 803 O O . PHE A 1 98 ? 0.831 -9.881 -17.134 1.00 88.81 98 PHE A O 1
ATOM 810 N N . ASP A 1 99 ? -0.021 -8.460 -18.656 1.00 89.44 99 ASP A N 1
ATOM 811 C CA . ASP A 1 99 ? 0.142 -9.362 -19.796 1.00 89.44 99 ASP A CA 1
ATOM 812 C C . ASP A 1 99 ? 1.485 -9.049 -20.482 1.00 89.44 99 ASP A C 1
ATOM 814 O O . ASP A 1 99 ? 1.656 -7.932 -20.981 1.00 89.44 99 ASP A O 1
ATOM 818 N N . PRO A 1 100 ? 2.446 -9.992 -20.536 1.00 86.62 100 PRO A N 1
ATOM 819 C CA . PRO A 1 100 ? 3.750 -9.749 -21.149 1.00 86.62 100 PRO A CA 1
ATOM 820 C C . PRO A 1 100 ? 3.679 -9.462 -22.652 1.00 86.62 100 PRO A C 1
ATOM 822 O O . PRO A 1 100 ? 4.616 -8.887 -23.197 1.00 86.62 100 PRO A O 1
ATOM 825 N N . LEU A 1 101 ? 2.586 -9.826 -23.330 1.00 89.94 101 LEU A N 1
ATOM 826 C CA . LEU A 1 101 ? 2.371 -9.495 -24.741 1.00 89.94 101 LEU A CA 1
ATOM 827 C C . LEU A 1 101 ? 1.792 -8.087 -24.943 1.00 89.94 101 LEU A C 1
ATOM 829 O O . LEU A 1 101 ? 1.720 -7.623 -26.078 1.00 89.94 101 LEU A O 1
ATOM 833 N N . GLN A 1 102 ? 1.373 -7.417 -23.867 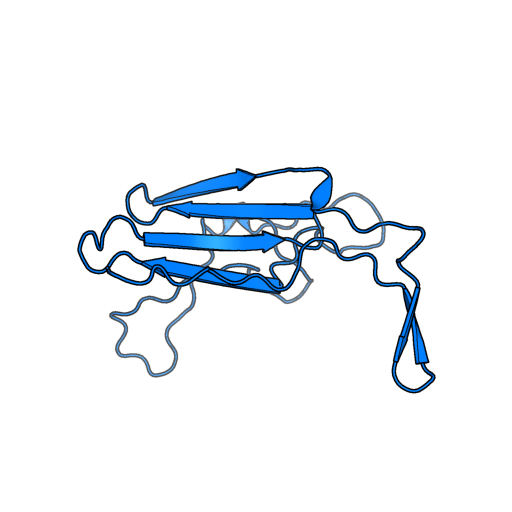1.00 89.75 102 GLN A N 1
ATOM 834 C CA . GLN A 1 102 ? 0.773 -6.077 -23.879 1.00 89.75 102 GLN A CA 1
ATOM 835 C C . GLN A 1 102 ? 1.546 -5.091 -22.983 1.00 89.75 102 GLN A C 1
ATOM 837 O O . GLN A 1 102 ? 0.997 -4.086 -22.538 1.00 89.75 102 GLN A O 1
ATOM 842 N N . GLY A 1 103 ? 2.816 -5.392 -22.693 1.00 88.62 103 GLY A N 1
ATOM 843 C CA . GLY A 1 103 ? 3.681 -4.576 -21.836 1.00 88.62 103 GLY A CA 1
ATOM 844 C C . GLY A 1 103 ? 4.393 -3.419 -22.546 1.00 88.62 103 GLY A C 1
ATOM 845 O O . GLY A 1 103 ? 4.968 -2.576 -21.865 1.00 88.62 103 GLY A O 1
ATOM 846 N N . ASP A 1 104 ? 4.369 -3.352 -23.881 1.00 93.56 104 ASP A N 1
ATOM 847 C CA . ASP A 1 104 ? 5.016 -2.286 -24.660 1.00 93.56 104 ASP A CA 1
ATOM 848 C C . ASP A 1 104 ? 4.127 -1.041 -24.780 1.00 93.56 104 ASP A C 1
ATOM 850 O O . ASP A 1 104 ? 3.064 -1.074 -25.404 1.00 93.56 104 ASP A O 1
ATOM 854 N N . PHE A 1 105 ? 4.600 0.091 -24.257 1.00 91.69 105 PHE A N 1
ATOM 855 C CA . PHE A 1 105 ? 3.914 1.381 -24.337 1.00 91.69 105 PHE A CA 1
ATOM 856 C C . PHE A 1 105 ? 4.730 2.396 -25.138 1.00 91.69 105 PHE A C 1
ATOM 858 O O . PHE A 1 105 ? 5.942 2.517 -24.962 1.00 91.69 105 PHE A O 1
ATOM 865 N N . ASN A 1 106 ? 4.041 3.181 -25.973 1.00 94.88 106 ASN A N 1
ATOM 866 C CA . ASN A 1 106 ? 4.582 4.380 -26.612 1.00 94.88 106 ASN A CA 1
ATOM 867 C C . ASN A 1 106 ? 3.825 5.611 -26.109 1.00 94.88 106 ASN A C 1
ATOM 869 O O . ASN A 1 106 ? 2.617 5.730 -26.324 1.00 94.88 106 ASN A O 1
ATOM 873 N N . VAL A 1 107 ? 4.532 6.541 -25.468 1.00 93.62 107 VAL A N 1
ATOM 874 C CA . VAL A 1 107 ? 3.961 7.820 -25.029 1.00 93.62 107 VAL A CA 1
ATOM 875 C C . VAL A 1 107 ? 4.827 8.949 -25.568 1.00 93.62 107 VAL A C 1
ATOM 877 O O . VAL A 1 107 ? 5.999 9.071 -25.221 1.00 93.62 107 VAL A O 1
ATOM 880 N N . GLY A 1 108 ? 4.260 9.769 -26.457 1.00 95.00 108 GLY A N 1
ATOM 881 C CA . GLY A 1 108 ? 4.973 10.904 -27.051 1.00 95.00 108 GLY A CA 1
ATOM 882 C C . GLY A 1 108 ? 6.215 10.509 -27.861 1.00 95.00 108 GLY A C 1
ATOM 883 O O . GLY A 1 108 ? 7.166 11.282 -27.918 1.00 95.00 108 GLY A O 1
ATOM 884 N N . GLY A 1 109 ? 6.238 9.310 -28.457 1.00 95.00 109 GLY A N 1
ATOM 885 C CA . GLY A 1 109 ? 7.384 8.804 -29.219 1.00 95.00 109 GLY A CA 1
ATOM 886 C C . GLY A 1 109 ? 8.444 8.079 -28.382 1.00 95.00 109 GLY A C 1
ATOM 887 O O . GLY A 1 109 ? 9.381 7.530 -28.958 1.00 95.00 109 GLY A O 1
ATOM 888 N N . VAL A 1 110 ? 8.296 8.024 -27.055 1.00 95.38 110 VAL A N 1
ATOM 889 C CA . VAL A 1 110 ? 9.173 7.248 -26.167 1.00 95.38 110 VAL A CA 1
ATOM 890 C C . VAL A 1 110 ? 8.566 5.869 -25.932 1.00 95.38 110 VAL A C 1
ATOM 892 O O . VAL A 1 110 ? 7.430 5.769 -25.469 1.00 95.38 110 VAL A O 1
ATOM 895 N N . ASN A 1 111 ? 9.335 4.820 -26.233 1.00 94.69 111 ASN A N 1
ATOM 896 C CA . ASN A 1 111 ? 8.963 3.431 -25.968 1.00 94.69 111 ASN A CA 1
ATOM 897 C C . ASN A 1 111 ? 9.497 2.968 -24.613 1.00 94.69 111 ASN A C 1
ATOM 899 O O . ASN A 1 111 ? 10.672 3.185 -24.309 1.00 94.69 111 ASN A O 1
ATOM 903 N N . PHE A 1 112 ? 8.663 2.283 -23.838 1.00 92.06 112 PHE A N 1
ATOM 904 C CA . PHE A 1 112 ? 9.068 1.618 -22.604 1.00 92.06 112 PHE A CA 1
ATOM 905 C C . PHE A 1 112 ? 8.214 0.379 -22.338 1.00 92.06 112 PHE A C 1
ATOM 907 O O . PHE A 1 112 ? 7.069 0.282 -22.773 1.00 92.06 112 PHE A O 1
ATOM 914 N N . GLN A 1 113 ? 8.789 -0.550 -21.581 1.00 91.31 113 GLN A N 1
ATOM 915 C CA . GLN A 1 113 ? 8.101 -1.732 -21.079 1.00 91.31 113 GLN A CA 1
ATOM 916 C C . GLN A 1 113 ? 7.530 -1.442 -19.693 1.00 91.31 113 GLN A C 1
ATOM 918 O O . GLN A 1 113 ? 8.237 -0.929 -18.822 1.00 91.31 113 GLN A O 1
ATOM 923 N N . TRP A 1 114 ? 6.263 -1.781 -19.482 1.00 87.25 114 TRP A N 1
ATOM 924 C CA . TRP A 1 114 ? 5.590 -1.656 -18.197 1.00 87.25 114 TRP A CA 1
ATOM 925 C C . TRP A 1 114 ? 5.193 -3.037 -17.683 1.00 87.25 114 TRP A C 1
ATOM 927 O O . TRP A 1 114 ? 4.299 -3.689 -18.215 1.00 87.25 114 TRP A O 1
ATOM 937 N N . THR A 1 115 ? 5.869 -3.479 -16.625 1.00 87.19 115 THR A N 1
ATOM 938 C CA . THR A 1 115 ? 5.700 -4.820 -16.033 1.00 87.19 115 THR A CA 1
ATOM 939 C C . THR A 1 115 ? 4.981 -4.796 -14.683 1.00 87.19 115 THR A C 1
ATOM 941 O O . THR A 1 115 ? 4.977 -5.781 -13.941 1.00 87.19 115 THR A O 1
ATOM 944 N N . ASP A 1 116 ? 4.441 -3.640 -14.315 1.00 86.44 116 ASP A N 1
ATOM 945 C CA . ASP A 1 116 ? 3.678 -3.449 -13.092 1.00 86.44 116 ASP A CA 1
ATOM 946 C C . ASP A 1 116 ? 2.266 -4.017 -13.300 1.00 86.44 116 ASP A C 1
ATOM 948 O O . ASP A 1 116 ? 1.637 -3.780 -14.332 1.00 86.44 116 ASP A O 1
ATOM 952 N N . GLY A 1 117 ? 1.773 -4.790 -12.331 1.00 87.88 117 GLY A N 1
ATOM 953 C CA . GLY A 1 117 ? 0.401 -5.298 -12.360 1.00 87.88 117 GLY A CA 1
ATOM 954 C C . GLY A 1 117 ? -0.587 -4.274 -11.832 1.00 87.88 117 GLY A C 1
ATOM 955 O O . GLY A 1 117 ? -0.365 -3.084 -11.995 1.00 87.88 117 GLY A O 1
ATOM 956 N N . ILE A 1 118 ? -1.666 -4.730 -11.188 1.00 89.50 118 ILE A N 1
ATOM 957 C CA . ILE A 1 118 ? -2.788 -3.882 -10.747 1.00 89.50 118 ILE A CA 1
ATOM 958 C C . ILE A 1 118 ? -2.351 -2.507 -10.206 1.00 89.50 118 ILE A C 1
ATOM 960 O O . ILE A 1 118 ? -1.519 -2.386 -9.308 1.00 89.50 118 ILE A O 1
ATOM 964 N N . PHE A 1 119 ? -2.944 -1.459 -10.770 1.00 88.62 119 PHE A N 1
ATOM 965 C CA . PHE A 1 119 ? -2.712 -0.067 -10.409 1.00 88.62 119 PHE A CA 1
ATOM 966 C C . PHE A 1 119 ? -3.971 0.752 -10.708 1.00 88.62 119 PHE A C 1
ATOM 968 O O . PHE A 1 119 ? -4.778 0.352 -11.543 1.00 88.62 119 PHE A O 1
ATOM 975 N N . GLY A 1 120 ? -4.145 1.889 -10.029 1.00 88.25 120 GLY A N 1
ATOM 976 C CA . GLY A 1 120 ? -5.254 2.814 -10.291 1.00 88.25 120 GLY A CA 1
ATOM 977 C C . GLY A 1 120 ? -6.632 2.224 -9.980 1.00 88.25 120 GLY A C 1
ATOM 978 O O . GLY A 1 120 ? -7.379 1.844 -10.877 1.00 88.25 120 GLY A O 1
ATOM 979 N N . MET A 1 121 ? -6.990 2.166 -8.699 1.00 90.31 121 MET A N 1
ATOM 980 C CA . MET A 1 121 ? -8.292 1.656 -8.266 1.00 90.31 121 MET A CA 1
ATOM 981 C C . MET A 1 121 ? -9.284 2.805 -8.004 1.00 90.31 121 MET A C 1
ATOM 983 O O . MET A 1 121 ? -8.887 3.918 -7.659 1.00 90.31 121 MET A O 1
ATOM 987 N N . THR A 1 122 ? -10.590 2.518 -8.062 1.00 90.44 122 THR A N 1
ATOM 988 C CA . THR A 1 122 ? -11.646 3.412 -7.551 1.00 90.44 122 THR A CA 1
ATOM 989 C C . THR A 1 122 ? -12.805 2.619 -6.940 1.00 90.44 122 THR A C 1
ATOM 991 O O . THR A 1 122 ? -12.991 1.444 -7.267 1.00 90.44 122 THR A O 1
ATOM 994 N N . THR A 1 123 ? -13.582 3.241 -6.053 1.00 87.81 123 THR A N 1
ATOM 995 C CA . THR A 1 123 ? -14.841 2.683 -5.546 1.00 87.81 123 THR A CA 1
ATOM 996 C C . THR A 1 123 ? -16.006 3.149 -6.406 1.00 87.81 123 THR A C 1
ATOM 998 O O . THR A 1 123 ? -16.044 4.270 -6.913 1.00 87.81 123 THR A O 1
ATOM 1001 N N . ARG A 1 124 ? -16.997 2.274 -6.571 1.00 85.00 124 ARG A N 1
ATOM 1002 C CA . ARG A 1 124 ? -18.263 2.660 -7.186 1.00 85.00 124 ARG A CA 1
ATOM 1003 C C . ARG A 1 124 ? -19.112 3.403 -6.144 1.00 85.00 124 ARG A C 1
ATOM 1005 O O . ARG A 1 124 ? -19.349 2.828 -5.084 1.00 85.00 124 ARG A O 1
ATOM 1012 N N . PRO A 1 125 ? -19.649 4.599 -6.447 1.00 78.38 125 PRO A N 1
ATOM 1013 C CA . PRO A 1 125 ? -20.633 5.239 -5.585 1.00 78.38 125 PRO A CA 1
ATOM 1014 C C . PRO A 1 125 ? -21.892 4.375 -5.473 1.00 78.38 125 PRO A C 1
ATOM 1016 O O . PRO A 1 125 ? -22.477 3.975 -6.487 1.00 78.38 125 PRO A O 1
ATOM 1019 N N . THR A 1 126 ? -22.342 4.108 -4.253 1.00 71.38 126 THR A N 1
ATOM 1020 C CA . THR A 1 126 ? -23.711 3.651 -4.005 1.00 71.38 126 THR A CA 1
ATOM 1021 C C . THR A 1 126 ? -24.630 4.862 -4.062 1.00 71.38 126 THR A C 1
ATOM 1023 O O . THR A 1 126 ? -24.539 5.758 -3.225 1.00 71.38 126 THR A O 1
ATOM 1026 N N . ILE A 1 127 ? -25.494 4.912 -5.074 1.00 67.25 127 ILE A N 1
ATOM 1027 C CA . ILE A 1 127 ? -26.601 5.867 -5.099 1.00 67.25 127 ILE A CA 1
ATOM 1028 C C . ILE A 1 127 ? -27.586 5.384 -4.030 1.00 67.25 127 ILE A C 1
ATOM 1030 O O . ILE A 1 127 ? -28.005 4.230 -4.076 1.00 67.25 127 ILE A O 1
ATOM 1034 N N . ALA A 1 128 ? -27.886 6.230 -3.045 1.00 60.00 128 ALA A N 1
ATOM 1035 C CA . ALA A 1 128 ? -29.001 5.982 -2.141 1.00 60.00 128 ALA A CA 1
ATOM 1036 C C . ALA A 1 128 ? -30.293 6.156 -2.952 1.00 60.00 128 ALA A C 1
ATOM 1038 O O . ALA A 1 128 ? -30.505 7.234 -3.511 1.00 60.00 128 ALA A O 1
ATOM 1039 N N . GLU A 1 129 ? -31.080 5.086 -3.081 1.00 47.62 129 GLU A N 1
ATOM 1040 C CA . GLU A 1 129 ? -32.452 5.147 -3.606 1.00 47.62 129 GLU A CA 1
ATOM 1041 C C . GLU A 1 129 ? -33.399 5.814 -2.602 1.00 47.62 129 GLU A C 1
ATOM 1043 O O . GLU A 1 129 ? -33.219 5.597 -1.378 1.00 47.62 129 GLU A O 1
#

pLDDT: mean 82.04, std 12.58, range [47.62, 95.38]

InterPro domains:
  IPR011042 Six-bladed beta-propeller, TolB-like [G3DSA:2.120.10.30] (37-128)
  IPR017996 Major royal jelly/yellow-related [PF03022] (40-125)
  IPR017996 Major royal jelly/yellow-related [PTHR10009] (40-125)